Protein AF-A0A830EZZ2-F1 (afdb_monomer_lite)

InterPro domains:
  IPR058366 Domain of unknown function DUF8053 [PF26227] (4-57)

Secondary structure (DSSP, 8-state):
----PPPEEETTEEE-PPPHHHHHHTTS-SSPPPTT----EEEEEEETTEEEEEEPPTTTTTPPPPTTT-HHHHHHHHHHHHHHHHHHHHTS--

Sequence (94 aa):
MTTMQSLQVHNKSGQVTLPKSDLRRDGIIEDDFPSGFEQQCVVDRLGRGQFLVRLVNVNGEGDVPDLLEADAVQRAAMQLLLDDDHHRVELELD

Foldseek 3Di:
DDDDWDFDADPNDTDTDDDPVVCCVVVVDVDDQDPPDDWDWDWDDPDVVDIDIFTFDPPDDRDTDDLVPDPVNVVVVVVVVVVVVVVVVVVVVD

Radius of gyration: 17.99 Å; chains: 1; bounding box: 61×28×33 Å

pLDDT: mean 71.12, std 11.77, range [42.38, 85.75]

Organism: NCBI:txid1193105

Structure (mmCIF, N/CA/C/O backbone):
data_AF-A0A830EZZ2-F1
#
_entry.id   AF-A0A830EZZ2-F1
#
loop_
_atom_site.group_PDB
_atom_site.id
_atom_site.type_symbol
_atom_site.label_atom_id
_atom_site.label_alt_id
_atom_site.label_comp_id
_atom_site.label_asym_id
_atom_site.label_entity_id
_atom_site.label_seq_id
_atom_site.pdbx_PDB_ins_code
_atom_site.Cartn_x
_atom_site.Cartn_y
_atom_site.Cartn_z
_atom_site.occupancy
_atom_site.B_iso_or_equiv
_atom_site.auth_seq_id
_atom_site.auth_comp_id
_atom_site.auth_asym_id
_atom_site.auth_atom_id
_atom_site.pdbx_PDB_model_num
ATOM 1 N N . MET A 1 1 ? -2.283 -19.459 6.646 1.00 43.69 1 MET A N 1
ATOM 2 C CA . MET A 1 1 ? -2.549 -18.697 7.884 1.00 43.69 1 MET A CA 1
ATOM 3 C C . MET A 1 1 ? -1.892 -17.340 7.725 1.00 43.69 1 MET A C 1
ATOM 5 O O . MET A 1 1 ? -0.677 -17.297 7.600 1.00 43.69 1 MET A O 1
ATOM 9 N N . THR A 1 2 ? -2.672 -16.267 7.638 1.00 53.50 2 THR A N 1
ATOM 10 C CA . THR A 1 2 ? -2.135 -14.904 7.528 1.00 53.50 2 THR A CA 1
ATOM 11 C C . THR A 1 2 ? -1.790 -14.422 8.933 1.00 53.50 2 THR A C 1
ATOM 13 O O . THR A 1 2 ? -2.678 -14.270 9.769 1.00 53.50 2 THR A O 1
ATOM 16 N N . THR A 1 3 ? -0.505 -14.257 9.235 1.00 58.69 3 THR A N 1
ATOM 17 C CA . THR A 1 3 ? -0.062 -13.764 10.545 1.00 58.69 3 THR A CA 1
ATOM 18 C C . THR A 1 3 ? -0.304 -12.261 10.615 1.00 58.69 3 THR A C 1
ATOM 20 O O . THR A 1 3 ? 0.177 -11.520 9.759 1.00 58.69 3 THR A O 1
ATOM 23 N N . MET A 1 4 ? -1.041 -11.801 11.628 1.00 63.88 4 MET A N 1
ATOM 24 C CA . MET A 1 4 ? -1.258 -10.373 11.859 1.00 63.88 4 MET A CA 1
ATOM 25 C C . MET A 1 4 ? 0.088 -9.692 12.158 1.00 63.88 4 MET A C 1
ATOM 27 O O . MET A 1 4 ? 0.746 -10.014 13.147 1.00 63.88 4 MET A O 1
ATOM 31 N N . GLN A 1 5 ? 0.510 -8.776 11.283 1.00 73.44 5 GLN A N 1
ATOM 32 C CA . GLN A 1 5 ? 1.704 -7.945 11.472 1.00 73.44 5 GLN A CA 1
ATOM 33 C C . GLN A 1 5 ? 1.343 -6.766 12.389 1.00 73.44 5 GLN A C 1
ATOM 35 O O . GLN A 1 5 ? 0.305 -6.131 12.198 1.00 73.44 5 GLN A O 1
ATOM 40 N N . SER A 1 6 ? 2.178 -6.460 13.384 1.00 77.50 6 SER A N 1
ATOM 41 C CA . SER A 1 6 ? 1.982 -5.292 14.249 1.00 77.50 6 SER A CA 1
ATOM 42 C C . SER A 1 6 ? 2.671 -4.055 13.672 1.00 77.50 6 SER A C 1
ATOM 44 O O . SER A 1 6 ? 3.786 -4.131 13.154 1.00 77.50 6 SER A O 1
ATOM 46 N N . LEU A 1 7 ? 2.010 -2.898 13.776 1.00 80.88 7 LEU A N 1
ATOM 47 C CA . LEU A 1 7 ? 2.618 -1.614 13.436 1.00 80.88 7 LEU A CA 1
ATOM 48 C C . LEU A 1 7 ? 3.736 -1.306 14.441 1.00 80.88 7 LEU A C 1
ATOM 50 O O . LEU A 1 7 ? 3.504 -1.283 15.651 1.00 80.88 7 LEU A O 1
ATOM 54 N N . GLN A 1 8 ? 4.938 -1.056 13.936 1.00 84.50 8 GLN A N 1
ATOM 55 C CA . GLN A 1 8 ? 6.113 -0.706 14.726 1.00 84.50 8 GLN A CA 1
ATOM 56 C C . GLN A 1 8 ? 6.368 0.800 14.668 1.00 84.50 8 GLN A C 1
ATOM 58 O O . GLN A 1 8 ? 6.006 1.469 13.702 1.00 84.50 8 GLN A O 1
ATOM 63 N N . VAL A 1 9 ? 7.004 1.346 15.704 1.00 83.88 9 VAL A N 1
ATOM 64 C CA . VAL A 1 9 ? 7.450 2.744 15.721 1.00 83.88 9 VAL A CA 1
ATOM 65 C C . VAL A 1 9 ? 8.942 2.777 15.420 1.00 83.88 9 VAL A C 1
ATOM 67 O O . VAL A 1 9 ? 9.736 2.220 16.176 1.00 83.88 9 VAL A O 1
ATOM 70 N N . HIS A 1 10 ? 9.330 3.463 14.347 1.00 82.31 10 HIS A N 1
ATOM 71 C CA . HIS A 1 10 ? 10.724 3.651 13.960 1.00 82.31 10 HIS A CA 1
ATOM 72 C C . HIS A 1 10 ? 10.974 5.114 13.584 1.00 82.31 10 HIS A C 1
ATOM 74 O O . HIS A 1 10 ? 10.317 5.650 12.699 1.00 82.31 10 HIS A O 1
ATOM 80 N N . ASN A 1 11 ? 11.908 5.788 14.266 1.00 78.06 11 ASN A N 1
ATOM 81 C CA . ASN A 1 11 ? 12.287 7.184 13.993 1.00 78.06 11 ASN A CA 1
ATOM 82 C C . ASN A 1 11 ? 11.100 8.161 13.842 1.00 78.06 11 ASN A C 1
ATOM 84 O O . ASN A 1 11 ? 11.092 9.002 12.950 1.00 78.06 11 ASN A O 1
ATOM 88 N N . LYS A 1 12 ? 10.107 8.067 14.742 1.00 82.38 12 LYS A N 1
ATOM 89 C CA . LYS A 1 12 ? 8.853 8.859 14.734 1.00 82.38 12 LYS A CA 1
ATOM 90 C C . LYS A 1 12 ? 7.891 8.556 13.572 1.00 82.38 12 LYS A C 1
ATOM 92 O O . LYS A 1 12 ? 6.865 9.222 13.465 1.00 82.38 12 LYS A O 1
ATOM 97 N N . SER A 1 13 ? 8.168 7.526 12.780 1.00 79.56 13 SER A N 1
ATOM 98 C CA . SER A 1 1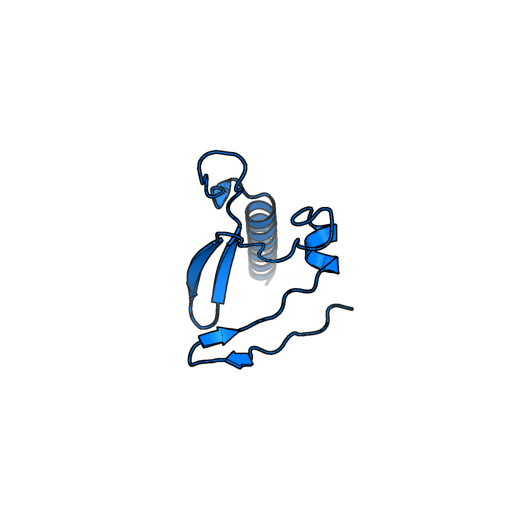3 ? 7.293 7.013 11.726 1.00 79.56 13 SER A CA 1
ATOM 99 C C . SER A 1 13 ? 6.715 5.650 12.110 1.00 79.56 13 SER A C 1
ATOM 101 O O . SER A 1 13 ? 7.346 4.864 12.819 1.00 79.56 13 SER A O 1
ATOM 103 N N . GLY A 1 14 ? 5.497 5.370 11.644 1.00 81.25 14 GLY A N 1
ATOM 104 C CA . GLY A 1 14 ? 4.929 4.025 11.692 1.00 81.25 14 GLY A CA 1
ATOM 105 C C . GLY A 1 14 ? 5.548 3.161 10.596 1.00 81.25 14 GLY A C 1
ATOM 106 O O . GLY A 1 14 ? 5.632 3.597 9.451 1.00 81.25 14 GLY A O 1
ATOM 107 N N . GLN A 1 15 ? 5.977 1.952 10.941 1.00 85.56 15 GLN A N 1
ATOM 108 C CA . GLN A 1 15 ? 6.548 0.978 10.017 1.00 85.56 15 GLN A CA 1
ATOM 109 C C . GLN A 1 15 ? 5.766 -0.332 10.098 1.00 85.56 15 GLN A C 1
ATOM 111 O O . GLN A 1 15 ? 5.462 -0.818 11.186 1.00 85.56 15 GLN A O 1
ATOM 116 N N . VAL A 1 16 ? 5.463 -0.919 8.944 1.00 82.88 16 VAL A N 1
ATOM 117 C CA . VAL A 1 16 ? 4.896 -2.265 8.837 1.00 82.88 16 VAL A CA 1
ATOM 118 C C . VAL A 1 16 ? 5.706 -3.064 7.827 1.00 82.88 16 VAL A C 1
ATOM 120 O O . VAL A 1 16 ? 6.184 -2.517 6.834 1.00 82.88 16 VAL A O 1
ATOM 123 N N . THR A 1 17 ? 5.871 -4.354 8.095 1.00 84.94 17 THR A N 1
ATOM 124 C CA . THR A 1 17 ? 6.594 -5.267 7.213 1.00 84.94 17 THR A CA 1
ATOM 125 C C . THR A 1 17 ? 5.602 -6.058 6.375 1.00 84.94 17 THR A C 1
ATOM 127 O O . THR A 1 17 ? 4.682 -6.680 6.907 1.00 84.94 17 THR A O 1
ATOM 130 N N . LEU A 1 18 ? 5.812 -6.066 5.060 1.00 83.12 18 LEU A N 1
ATOM 131 C CA . LEU A 1 18 ? 5.078 -6.922 4.134 1.00 83.12 18 LEU A CA 1
ATOM 132 C C . LEU A 1 18 ? 5.894 -8.198 3.865 1.00 83.12 18 LEU A C 1
ATOM 134 O O . LEU A 1 18 ? 7.076 -8.098 3.520 1.00 83.12 18 LEU A O 1
ATOM 138 N N . PRO A 1 19 ? 5.319 -9.404 4.031 1.00 85.75 19 PRO A N 1
ATOM 139 C CA . PRO A 1 19 ? 6.027 -10.644 3.735 1.00 85.75 19 PRO A CA 1
ATOM 140 C C . PRO A 1 19 ? 6.402 -10.750 2.252 1.00 85.75 19 PRO A C 1
ATOM 142 O O . PRO A 1 19 ? 5.551 -10.624 1.373 1.00 85.75 19 PRO A O 1
ATOM 145 N N . LYS A 1 20 ? 7.666 -11.088 1.961 1.00 84.75 20 LYS A N 1
ATOM 146 C CA . LYS A 1 20 ? 8.150 -11.285 0.579 1.00 84.75 20 LYS A CA 1
ATOM 147 C C . LYS A 1 20 ? 7.336 -12.320 -0.206 1.00 84.75 20 LYS A C 1
ATOM 149 O O . LYS A 1 20 ? 7.205 -12.207 -1.416 1.00 84.75 20 LYS A O 1
ATOM 154 N N . SER A 1 21 ? 6.812 -13.342 0.470 1.00 85.69 21 SER A N 1
ATOM 155 C CA . SER A 1 21 ? 5.990 -14.384 -0.152 1.00 85.69 21 SER A CA 1
ATOM 156 C C . SER A 1 21 ? 4.683 -13.846 -0.724 1.00 85.69 21 SER A C 1
ATOM 158 O O . SER A 1 21 ? 4.269 -14.298 -1.785 1.00 85.69 21 SER A O 1
ATOM 160 N N . ASP A 1 22 ? 4.051 -12.891 -0.037 1.00 85.31 22 ASP A N 1
ATOM 161 C CA . ASP A 1 22 ? 2.818 -12.269 -0.518 1.00 85.31 22 ASP A CA 1
ATOM 162 C C . ASP A 1 22 ? 3.123 -11.367 -1.716 1.00 85.31 22 ASP A C 1
ATOM 164 O O . ASP A 1 22 ? 2.480 -11.488 -2.750 1.00 85.31 22 ASP A O 1
ATOM 168 N N . LEU A 1 23 ? 4.199 -10.576 -1.635 1.00 81.88 23 LEU A N 1
ATOM 169 C CA . LEU A 1 23 ? 4.645 -9.731 -2.748 1.00 81.88 23 LEU A CA 1
ATOM 170 C C . LEU A 1 23 ? 4.984 -10.542 -4.010 1.00 81.88 23 LEU A C 1
ATOM 172 O O . LEU A 1 23 ? 4.619 -10.133 -5.108 1.00 81.88 23 LEU A O 1
ATOM 176 N N . ARG A 1 24 ? 5.647 -11.700 -3.868 1.00 84.56 24 ARG A N 1
ATOM 177 C CA . ARG A 1 24 ? 5.930 -12.603 -5.000 1.00 84.56 24 ARG A CA 1
ATOM 178 C C . ARG A 1 24 ? 4.666 -13.203 -5.592 1.00 84.56 24 ARG A C 1
ATOM 180 O O . ARG A 1 24 ? 4.515 -13.230 -6.806 1.00 84.56 24 ARG A O 1
ATOM 187 N N . ARG A 1 25 ? 3.766 -13.701 -4.737 1.00 82.88 25 ARG A N 1
ATOM 188 C CA . ARG A 1 25 ? 2.489 -14.276 -5.180 1.00 82.88 25 ARG A CA 1
ATOM 189 C C . ARG A 1 25 ? 1.691 -13.266 -6.001 1.00 82.88 25 ARG A C 1
ATOM 191 O O . ARG A 1 25 ? 1.076 -13.650 -6.989 1.00 82.88 25 ARG A O 1
ATOM 198 N N . ASP A 1 26 ? 1.736 -12.004 -5.597 1.00 76.75 26 ASP A N 1
ATOM 199 C CA . ASP A 1 26 ? 0.971 -10.929 -6.217 1.00 76.75 26 ASP A CA 1
ATOM 200 C C . ASP A 1 26 ? 1.734 -10.276 -7.396 1.00 76.75 26 ASP A C 1
ATOM 202 O O . ASP A 1 26 ? 1.294 -9.262 -7.930 1.00 76.75 26 ASP A O 1
ATOM 206 N N . GLY A 1 27 ? 2.872 -10.851 -7.818 1.00 77.44 27 GLY A N 1
ATOM 207 C CA . GLY A 1 27 ? 3.650 -10.404 -8.981 1.00 77.44 27 GLY A CA 1
ATOM 208 C C . GLY A 1 27 ? 4.364 -9.063 -8.798 1.00 77.44 27 GLY A C 1
ATOM 209 O O . GLY A 1 27 ? 4.854 -8.493 -9.765 1.00 77.44 27 GLY A O 1
ATOM 210 N N . ILE A 1 28 ? 4.427 -8.549 -7.568 1.00 77.06 28 ILE A N 1
ATOM 211 C CA . ILE A 1 28 ? 5.074 -7.270 -7.250 1.00 77.06 28 ILE A CA 1
ATOM 212 C C . ILE A 1 28 ? 6.596 -7.387 -7.335 1.00 77.06 28 ILE A C 1
ATOM 214 O O . ILE A 1 28 ? 7.278 -6.434 -7.706 1.00 77.06 28 ILE A O 1
ATOM 218 N N . ILE A 1 29 ? 7.128 -8.551 -6.963 1.00 79.19 29 ILE A N 1
ATOM 219 C CA . ILE A 1 29 ? 8.545 -8.874 -7.103 1.00 79.19 29 ILE A CA 1
ATOM 220 C C . ILE A 1 29 ? 8.691 -10.239 -7.757 1.00 79.19 29 ILE A C 1
ATOM 222 O O . ILE A 1 29 ? 7.998 -11.185 -7.385 1.00 79.19 29 ILE A O 1
ATOM 226 N N . GLU A 1 30 ? 9.616 -10.346 -8.702 1.00 75.06 30 GLU A N 1
ATOM 227 C CA . GLU A 1 30 ? 9.944 -11.612 -9.364 1.00 75.06 30 GLU A CA 1
ATOM 228 C C . GLU A 1 30 ? 11.047 -12.363 -8.599 1.00 75.06 30 GLU A C 1
ATOM 230 O O . GLU A 1 30 ? 10.948 -13.569 -8.387 1.00 75.06 30 GLU A O 1
ATOM 235 N N . ASP A 1 31 ? 12.030 -11.625 -8.074 1.00 77.94 31 ASP A N 1
ATOM 236 C CA . ASP A 1 31 ? 13.180 -12.136 -7.323 1.00 77.94 31 ASP A CA 1
ATOM 237 C C . ASP A 1 31 ? 13.367 -11.397 -5.985 1.00 77.94 31 ASP A C 1
ATOM 239 O O . ASP A 1 31 ? 12.525 -10.611 -5.539 1.00 77.94 31 ASP A O 1
ATOM 243 N N . ASP A 1 32 ? 14.459 -11.683 -5.274 1.00 77.88 32 ASP A N 1
ATOM 244 C CA . ASP A 1 32 ? 14.857 -10.860 -4.137 1.00 77.88 32 ASP A CA 1
ATOM 245 C C . ASP A 1 32 ? 15.215 -9.433 -4.566 1.00 77.88 32 ASP A C 1
ATOM 247 O O . ASP A 1 32 ? 15.812 -9.199 -5.614 1.00 77.88 32 ASP A O 1
ATOM 251 N N . PHE A 1 33 ? 14.878 -8.471 -3.703 1.00 72.94 33 PHE A N 1
ATOM 252 C CA . PHE A 1 33 ? 15.232 -7.074 -3.914 1.00 72.94 33 PHE A CA 1
ATOM 253 C C . PHE A 1 33 ? 16.757 -6.921 -4.036 1.00 72.94 33 PHE A C 1
ATOM 255 O O . PHE A 1 33 ? 17.467 -7.288 -3.088 1.00 72.94 33 PHE A O 1
ATOM 262 N N . PRO A 1 34 ? 17.280 -6.365 -5.145 1.00 68.88 34 PRO A N 1
ATOM 263 C CA . PRO A 1 34 ? 18.696 -6.049 -5.238 1.00 68.88 34 PRO A CA 1
ATOM 264 C C . PRO A 1 34 ? 19.093 -5.046 -4.146 1.00 68.88 34 PRO A C 1
ATOM 266 O O . PRO A 1 34 ? 18.273 -4.282 -3.629 1.00 68.88 34 PRO A O 1
ATOM 269 N N . SER A 1 35 ? 20.369 -5.045 -3.762 1.00 72.75 35 SER A N 1
ATOM 270 C CA . SER A 1 35 ? 20.881 -4.085 -2.781 1.00 72.75 35 SER A CA 1
ATOM 271 C C . SER A 1 35 ? 20.642 -2.651 -3.259 1.00 72.75 35 SER A C 1
ATOM 273 O O . SER A 1 35 ? 21.062 -2.304 -4.361 1.00 72.75 35 SER A O 1
ATOM 275 N N . GLY A 1 36 ? 20.007 -1.824 -2.425 1.00 68.69 36 GLY A N 1
ATOM 276 C CA . GLY A 1 36 ? 19.655 -0.449 -2.793 1.00 68.69 36 GLY A CA 1
ATOM 277 C C . GLY A 1 36 ? 18.398 -0.330 -3.658 1.00 68.69 36 GLY A C 1
ATOM 278 O O . GLY A 1 36 ? 18.201 0.703 -4.286 1.00 68.69 36 GLY A O 1
ATOM 279 N N . PHE A 1 37 ? 17.557 -1.367 -3.713 1.00 74.69 37 PHE A N 1
ATOM 280 C CA . PHE A 1 37 ? 16.244 -1.275 -4.341 1.00 74.69 37 PHE A CA 1
ATOM 281 C C . PHE A 1 37 ? 15.364 -0.247 -3.621 1.00 74.69 37 PHE A C 1
ATOM 283 O O . PHE A 1 37 ? 15.067 -0.388 -2.432 1.00 74.69 37 PHE A O 1
ATOM 290 N N . GLU A 1 38 ? 14.918 0.757 -4.366 1.00 76.69 38 GLU A N 1
ATOM 291 C CA . GLU A 1 38 ? 13.951 1.751 -3.920 1.00 76.69 38 GLU A CA 1
ATOM 292 C C . GLU A 1 38 ? 12.690 1.635 -4.773 1.00 76.69 38 GLU A C 1
ATOM 294 O O . GLU A 1 38 ? 12.752 1.623 -6.000 1.00 76.69 38 GLU A O 1
ATOM 299 N N . GLN A 1 39 ? 11.536 1.557 -4.112 1.00 76.88 39 GLN A N 1
ATOM 300 C CA . GLN A 1 39 ? 10.233 1.486 -4.761 1.00 76.88 39 GLN A CA 1
ATOM 301 C C . GLN A 1 39 ? 9.432 2.729 -4.412 1.00 76.88 39 GLN A C 1
ATOM 303 O O . GLN A 1 39 ? 9.140 2.991 -3.244 1.00 76.88 39 GLN A O 1
ATOM 308 N N . GLN A 1 40 ? 9.042 3.480 -5.437 1.00 80.50 40 GLN A N 1
ATOM 309 C CA . GLN A 1 40 ? 8.146 4.612 -5.258 1.00 80.50 40 GLN A CA 1
ATOM 310 C C . GLN A 1 40 ? 6.726 4.115 -4.992 1.00 80.50 40 GLN A C 1
ATOM 312 O O . GLN A 1 40 ? 6.256 3.143 -5.594 1.00 80.50 40 GLN A O 1
ATOM 317 N N . CYS A 1 41 ? 6.041 4.785 -4.074 1.00 81.12 41 CYS A N 1
ATOM 318 C CA . CYS A 1 41 ? 4.658 4.484 -3.751 1.00 81.12 41 CYS A CA 1
ATOM 319 C C . CYS A 1 41 ? 3.859 5.759 -3.509 1.00 81.12 41 CYS A C 1
ATOM 321 O O . CYS A 1 41 ? 4.392 6.781 -3.074 1.00 81.12 41 CYS A O 1
ATOM 323 N N . VAL A 1 42 ? 2.562 5.667 -3.780 1.00 84.25 42 VAL A N 1
ATOM 324 C CA . VAL A 1 42 ? 1.571 6.673 -3.413 1.00 84.25 42 VAL A CA 1
ATOM 325 C C . VAL A 1 42 ? 0.809 6.158 -2.204 1.00 84.25 42 VAL A C 1
ATOM 327 O O . VAL A 1 42 ? 0.385 5.001 -2.175 1.00 84.25 42 VAL A O 1
ATOM 330 N N . VAL A 1 43 ? 0.659 7.016 -1.197 1.00 84.00 43 VAL A N 1
ATOM 331 C CA . VAL A 1 43 ? -0.032 6.684 0.047 1.00 84.00 43 VAL A CA 1
ATOM 332 C C . VAL A 1 43 ? -1.197 7.637 0.242 1.00 84.00 43 VAL A C 1
ATOM 334 O O . VAL A 1 43 ? -0.996 8.835 0.434 1.00 84.00 43 VAL A O 1
ATOM 337 N N . ASP A 1 44 ? -2.404 7.084 0.266 1.00 83.19 44 ASP A N 1
ATOM 338 C CA . ASP A 1 44 ? -3.632 7.828 0.519 1.00 83.19 44 ASP A CA 1
ATOM 339 C C . ASP A 1 44 ? -4.210 7.442 1.875 1.00 83.19 44 ASP A C 1
ATOM 341 O O . ASP A 1 44 ? -4.299 6.267 2.243 1.00 83.19 44 ASP A O 1
ATOM 345 N N . ARG A 1 45 ? -4.639 8.445 2.641 1.00 85.12 45 ARG A N 1
ATOM 346 C CA . ARG A 1 45 ? -5.349 8.217 3.898 1.00 85.12 45 ARG A CA 1
ATOM 347 C C . ARG A 1 45 ? -6.843 8.102 3.620 1.00 85.12 45 ARG A C 1
ATOM 349 O O . ARG A 1 45 ? -7.474 9.089 3.262 1.00 85.12 45 ARG A O 1
ATOM 356 N N . LEU A 1 46 ? -7.409 6.927 3.883 1.00 81.00 46 LEU A N 1
ATOM 357 C CA . LEU A 1 46 ? -8.841 6.664 3.696 1.00 81.00 46 LEU A CA 1
ATOM 358 C C . LEU A 1 46 ? -9.675 6.999 4.940 1.00 81.00 46 LEU A C 1
ATOM 360 O O . LEU A 1 46 ? -10.874 7.234 4.852 1.00 81.00 46 LEU A O 1
ATOM 364 N N . GLY A 1 47 ? -9.044 7.038 6.116 1.00 76.56 47 GLY A N 1
ATOM 365 C CA . GLY A 1 47 ? -9.750 7.272 7.369 1.00 76.56 47 GLY A CA 1
ATOM 366 C C . GLY A 1 47 ? -8.858 7.150 8.597 1.00 76.56 47 GLY A C 1
ATOM 367 O O . GLY A 1 47 ? -7.635 7.331 8.557 1.00 76.56 47 GLY A O 1
ATOM 368 N N . ARG A 1 48 ? -9.466 6.867 9.750 1.00 83.00 48 ARG A N 1
ATOM 369 C CA . ARG A 1 48 ? -8.715 6.640 10.989 1.00 83.00 48 ARG A CA 1
ATOM 370 C C . ARG A 1 48 ? -8.075 5.251 10.954 1.00 83.00 48 ARG A C 1
ATOM 372 O O . ARG A 1 48 ? -8.778 4.254 10.984 1.00 83.00 48 ARG A O 1
ATOM 379 N N . GLY A 1 49 ? -6.741 5.203 10.929 1.00 77.44 49 GLY A N 1
ATOM 380 C CA . GLY A 1 49 ? -5.981 3.945 10.948 1.00 77.44 49 GLY A CA 1
ATOM 381 C C . GLY A 1 49 ? -6.020 3.155 9.637 1.00 77.44 49 GLY A C 1
ATOM 382 O O . GLY A 1 49 ? -5.586 2.010 9.620 1.00 77.44 49 GLY A O 1
ATOM 383 N N . GLN A 1 50 ? -6.52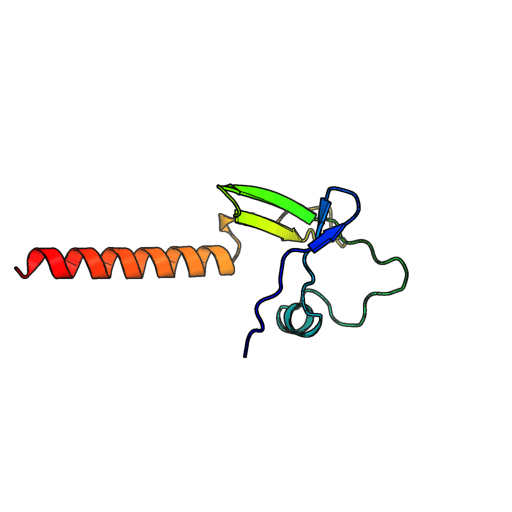6 3.754 8.557 1.00 78.69 50 GLN A N 1
ATOM 384 C CA . GLN A 1 50 ? -6.664 3.119 7.251 1.00 78.69 50 GLN A CA 1
ATOM 385 C C . GLN A 1 50 ? -5.887 3.915 6.210 1.00 78.69 50 GLN A C 1
ATOM 387 O O . GLN A 1 50 ? -6.106 5.121 6.039 1.00 78.69 50 GLN A O 1
ATOM 392 N N . PHE A 1 51 ? -4.988 3.219 5.527 1.00 80.88 51 PHE A N 1
ATOM 393 C CA . PHE A 1 51 ? -4.137 3.766 4.485 1.00 80.88 51 PHE A CA 1
ATOM 394 C C . PHE A 1 51 ? -4.171 2.833 3.286 1.00 80.88 51 PHE A C 1
ATOM 396 O O . PHE A 1 51 ? -4.105 1.614 3.443 1.00 80.88 51 PHE A O 1
ATOM 403 N N . LEU A 1 52 ? -4.261 3.423 2.106 1.00 81.75 52 LEU A N 1
ATOM 404 C CA . LEU A 1 52 ? -4.066 2.741 0.846 1.00 81.75 52 LEU A CA 1
ATOM 405 C C . LEU A 1 52 ? -2.641 3.018 0.376 1.00 81.75 52 LEU A C 1
ATOM 407 O O . LEU A 1 52 ? -2.231 4.174 0.310 1.00 81.75 52 LEU A O 1
ATOM 411 N N . VAL A 1 53 ? -1.908 1.962 0.037 1.00 81.81 53 VAL A N 1
ATOM 412 C CA . VAL A 1 53 ? -0.565 2.061 -0.538 1.00 81.81 53 VAL A CA 1
ATOM 413 C C . VAL A 1 53 ? -0.617 1.501 -1.950 1.00 81.81 53 VAL A C 1
ATOM 415 O O . VAL A 1 53 ? -1.000 0.350 -2.145 1.00 81.81 53 VAL A O 1
ATOM 418 N N . ARG A 1 54 ? -0.236 2.320 -2.928 1.00 81.62 54 ARG A N 1
ATOM 419 C CA . ARG A 1 54 ? -0.168 1.952 -4.344 1.00 81.62 54 ARG A CA 1
ATOM 420 C C . ARG A 1 54 ? 1.281 1.991 -4.794 1.00 81.62 54 ARG A C 1
ATOM 422 O O . ARG A 1 54 ? 1.973 2.982 -4.567 1.00 81.62 54 ARG A O 1
ATOM 429 N N . LEU A 1 55 ? 1.747 0.904 -5.397 1.00 78.88 55 LEU A N 1
ATOM 430 C CA . LEU A 1 55 ? 3.105 0.803 -5.923 1.00 78.88 55 LEU A CA 1
ATOM 431 C C . LEU A 1 55 ? 3.126 1.360 -7.345 1.00 78.88 55 LEU A C 1
ATOM 433 O O . LEU A 1 55 ? 2.249 1.040 -8.143 1.00 78.88 55 LEU A O 1
ATOM 437 N N . VAL A 1 56 ? 4.107 2.209 -7.640 1.00 77.00 56 VAL A N 1
ATOM 438 C CA . VAL A 1 56 ? 4.251 2.843 -8.955 1.00 77.00 56 VAL A CA 1
ATOM 439 C C . VAL A 1 56 ? 5.199 2.007 -9.803 1.00 77.00 56 VAL A C 1
ATOM 441 O O . VAL A 1 56 ? 6.304 1.691 -9.361 1.00 77.00 56 VAL A O 1
ATOM 444 N N . ASN A 1 57 ? 4.797 1.628 -11.015 1.00 66.94 57 ASN A N 1
ATOM 445 C CA . ASN A 1 57 ? 5.680 0.847 -11.872 1.00 66.94 57 ASN A CA 1
ATOM 446 C C . ASN A 1 57 ? 6.825 1.737 -12.378 1.00 66.94 57 ASN A C 1
ATOM 448 O O . ASN A 1 57 ? 6.608 2.733 -13.065 1.00 66.94 57 ASN A O 1
ATOM 452 N N . VAL A 1 58 ? 8.058 1.382 -12.022 1.00 56.50 58 VAL A N 1
ATOM 453 C CA . VAL A 1 58 ? 9.257 2.174 -12.341 1.00 56.50 58 VAL A CA 1
ATOM 454 C C . VAL A 1 58 ? 9.687 2.038 -13.809 1.00 56.50 58 VAL A C 1
ATOM 456 O O . VAL A 1 58 ? 10.530 2.805 -14.265 1.00 56.50 58 VAL A O 1
ATOM 459 N N . ASN A 1 59 ? 9.089 1.111 -14.570 1.00 54.53 59 ASN A N 1
ATOM 460 C CA . ASN A 1 59 ? 9.466 0.820 -15.959 1.00 54.53 59 ASN A CA 1
ATOM 461 C C . ASN A 1 59 ? 8.745 1.670 -17.026 1.00 54.53 59 ASN A C 1
ATOM 463 O O . ASN A 1 59 ? 8.944 1.439 -18.217 1.00 54.53 59 ASN A O 1
ATOM 467 N N . GLY A 1 60 ? 7.939 2.661 -16.639 1.00 52.16 60 GLY A N 1
ATOM 468 C CA . GLY A 1 60 ? 7.291 3.562 -17.592 1.00 52.16 60 GLY A CA 1
ATOM 469 C C . GLY A 1 60 ? 6.537 4.690 -16.897 1.00 52.16 60 GLY A C 1
ATOM 470 O O . GLY A 1 60 ? 5.471 4.472 -16.340 1.00 52.16 60 GLY A O 1
ATOM 471 N N . GLU A 1 61 ? 7.125 5.885 -16.921 1.00 56.91 61 GLU A N 1
ATOM 472 C CA . GLU A 1 61 ? 6.474 7.193 -16.709 1.00 56.91 61 GLU A CA 1
ATOM 473 C C . GLU A 1 61 ? 5.737 7.456 -15.385 1.00 56.91 61 GLU A C 1
ATOM 475 O O . GLU A 1 61 ? 4.979 8.416 -15.292 1.00 56.91 61 GLU A O 1
ATOM 480 N N . GLY A 1 62 ? 6.013 6.699 -14.320 1.00 58.09 62 GLY A N 1
ATOM 481 C CA . GLY A 1 62 ? 5.485 7.037 -12.993 1.00 58.09 62 GLY A CA 1
ATOM 482 C C . GLY A 1 62 ? 3.958 6.975 -12.920 1.00 58.09 62 GLY A C 1
ATOM 483 O O . GLY A 1 62 ? 3.358 7.662 -12.091 1.00 58.09 62 GLY A O 1
ATOM 484 N N . ASP A 1 63 ? 3.347 6.175 -13.794 1.00 66.12 63 ASP A N 1
ATOM 485 C CA . ASP A 1 63 ? 1.903 6.053 -13.859 1.00 66.12 63 ASP A CA 1
ATOM 486 C C . ASP A 1 63 ? 1.389 5.360 -12.594 1.00 66.12 63 ASP A C 1
ATOM 488 O O . ASP A 1 63 ? 1.841 4.275 -12.201 1.00 66.12 63 ASP A O 1
ATOM 492 N N . VAL A 1 64 ? 0.489 6.048 -11.899 1.00 70.94 64 VAL A N 1
ATOM 493 C CA . VAL A 1 64 ? -0.119 5.562 -10.666 1.00 70.94 64 VAL A CA 1
ATOM 494 C C . VAL A 1 64 ? -1.409 4.877 -11.085 1.00 70.94 64 VAL A C 1
ATOM 496 O O . VAL A 1 64 ? -2.291 5.576 -11.580 1.00 70.94 64 VAL A O 1
ATOM 499 N N . PRO A 1 65 ? -1.571 3.561 -10.850 1.00 68.56 65 PRO A N 1
ATOM 500 C CA . PRO A 1 65 ? -2.777 2.859 -11.264 1.00 68.56 65 PRO A CA 1
ATOM 501 C C . PRO A 1 65 ? -4.033 3.580 -10.760 1.00 68.56 65 PRO A C 1
ATOM 503 O O . PRO A 1 65 ? -4.130 3.894 -9.557 1.00 68.56 65 PRO A O 1
ATOM 506 N N . ASP A 1 66 ? -4.974 3.853 -11.671 1.00 70.38 66 ASP A N 1
ATOM 507 C CA . ASP A 1 66 ? -6.272 4.397 -11.288 1.00 70.38 66 ASP A CA 1
ATOM 508 C C . ASP A 1 66 ? -6.951 3.391 -10.355 1.00 70.38 66 ASP A C 1
ATOM 510 O O . ASP A 1 66 ? -6.995 2.181 -10.593 1.00 70.38 66 ASP A O 1
ATOM 514 N N . LEU A 1 67 ? -7.464 3.913 -9.245 1.00 70.31 67 LEU A N 1
ATOM 515 C CA . LEU A 1 67 ? -8.145 3.131 -8.234 1.00 70.31 67 LEU A CA 1
ATOM 516 C C . LEU A 1 67 ? -9.349 2.387 -8.819 1.00 70.31 67 LEU A C 1
ATOM 518 O O . LEU A 1 67 ? -9.629 1.264 -8.412 1.00 70.31 67 LEU A O 1
ATOM 522 N N . LEU A 1 68 ? -10.053 3.012 -9.765 1.00 66.25 68 LEU A N 1
ATOM 523 C CA . LEU A 1 68 ? -11.247 2.448 -10.393 1.00 66.25 68 LEU A CA 1
ATOM 524 C C . LEU A 1 68 ? -10.925 1.326 -11.386 1.00 66.25 68 LEU A C 1
ATOM 526 O O . LEU A 1 68 ? -11.784 0.486 -11.659 1.00 66.25 68 LEU A O 1
ATOM 530 N N . GLU A 1 69 ? -9.696 1.291 -11.894 1.00 64.50 69 GLU A N 1
ATOM 531 C CA . GLU A 1 69 ? -9.220 0.291 -12.853 1.00 64.50 69 GLU A CA 1
ATOM 532 C C . GLU A 1 69 ? -8.484 -0.868 -12.168 1.00 64.50 69 GLU A C 1
ATOM 534 O O . GLU A 1 69 ? -8.197 -1.887 -12.791 1.00 64.50 69 GLU A O 1
ATOM 539 N N . ALA A 1 70 ? -8.209 -0.756 -10.866 1.00 67.50 70 ALA A N 1
ATOM 540 C CA . ALA A 1 70 ? -7.587 -1.824 -10.104 1.00 67.50 70 ALA A CA 1
ATOM 541 C C . ALA A 1 70 ? -8.591 -2.956 -9.813 1.00 67.50 70 ALA A C 1
ATOM 543 O O . ALA A 1 70 ? -9.503 -2.805 -8.996 1.00 67.50 70 ALA A O 1
ATOM 544 N N . ASP A 1 71 ? -8.355 -4.141 -10.3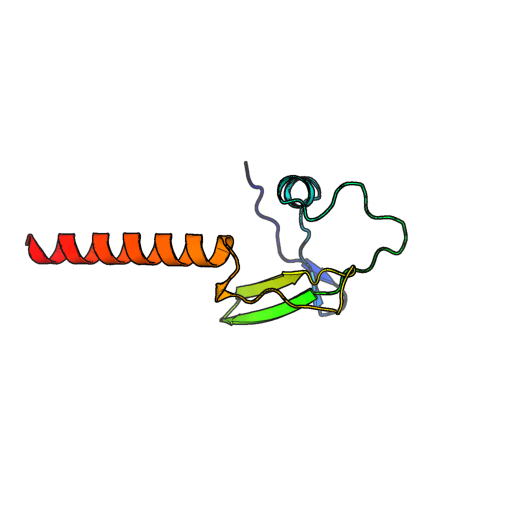83 1.00 66.44 71 ASP A N 1
ATOM 545 C CA . ASP A 1 71 ? -9.167 -5.355 -10.179 1.00 66.44 71 ASP A CA 1
ATOM 546 C C . ASP A 1 71 ? -9.477 -5.663 -8.705 1.00 66.44 71 ASP A C 1
ATOM 548 O O . ASP A 1 71 ? -10.536 -6.198 -8.374 1.00 66.44 71 ASP A O 1
ATOM 552 N N . ALA A 1 72 ? -8.538 -5.382 -7.797 1.00 65.88 72 ALA A N 1
ATOM 553 C CA . ALA A 1 72 ? -8.721 -5.611 -6.364 1.00 65.88 72 ALA A CA 1
ATOM 554 C C . ALA A 1 72 ? -9.761 -4.659 -5.751 1.00 65.88 72 ALA A C 1
ATOM 556 O O . ALA A 1 72 ? -10.547 -5.071 -4.899 1.00 65.88 72 ALA A O 1
ATOM 557 N N . VAL A 1 73 ? -9.794 -3.405 -6.208 1.00 68.44 73 VAL A N 1
ATOM 558 C CA . VAL A 1 73 ? -10.768 -2.396 -5.775 1.00 68.44 73 VAL A CA 1
ATOM 559 C C . VAL A 1 73 ? -12.136 -2.724 -6.353 1.00 68.44 73 VAL A C 1
ATOM 561 O O . VAL A 1 73 ? -13.119 -2.703 -5.620 1.00 68.44 73 VAL A O 1
ATOM 564 N N . GLN A 1 74 ? -12.199 -3.114 -7.627 1.00 66.31 74 GLN A N 1
ATOM 565 C CA . GLN A 1 74 ? -13.443 -3.554 -8.258 1.00 66.31 74 GLN A CA 1
ATOM 566 C C . GLN A 1 74 ? -14.023 -4.787 -7.560 1.00 66.31 74 GLN A C 1
ATOM 568 O O . GLN A 1 74 ? -15.216 -4.825 -7.269 1.00 66.31 74 GLN A O 1
ATOM 573 N N . ARG A 1 75 ? -13.182 -5.772 -7.213 1.00 69.94 75 ARG A N 1
ATOM 574 C CA . ARG A 1 75 ? -13.609 -6.949 -6.442 1.00 69.94 75 ARG A CA 1
ATOM 575 C C . ARG A 1 75 ? -14.092 -6.584 -5.044 1.00 69.94 75 ARG A C 1
ATOM 577 O O . ARG A 1 75 ? -15.146 -7.061 -4.644 1.00 69.94 75 ARG A O 1
ATOM 584 N N . ALA A 1 76 ? -13.375 -5.721 -4.326 1.00 68.19 76 ALA A N 1
ATOM 585 C CA . ALA A 1 76 ? -13.801 -5.262 -3.005 1.00 68.19 76 ALA A CA 1
ATOM 586 C C . ALA A 1 76 ? -15.125 -4.477 -3.061 1.00 68.19 76 ALA A C 1
ATOM 588 O O . ALA A 1 76 ? -16.005 -4.704 -2.237 1.00 68.19 76 ALA A O 1
ATOM 589 N N . ALA A 1 77 ? -15.294 -3.599 -4.053 1.00 65.25 77 ALA A N 1
ATOM 590 C CA . ALA A 1 77 ? -16.533 -2.858 -4.277 1.00 65.25 77 ALA A CA 1
ATOM 591 C C . ALA A 1 77 ? -17.700 -3.786 -4.653 1.00 65.25 77 ALA A C 1
ATOM 593 O O . ALA A 1 77 ? -18.796 -3.623 -4.127 1.00 65.25 77 ALA A O 1
ATOM 594 N N . MET A 1 78 ? -17.462 -4.791 -5.502 1.00 64.88 78 MET A N 1
ATOM 5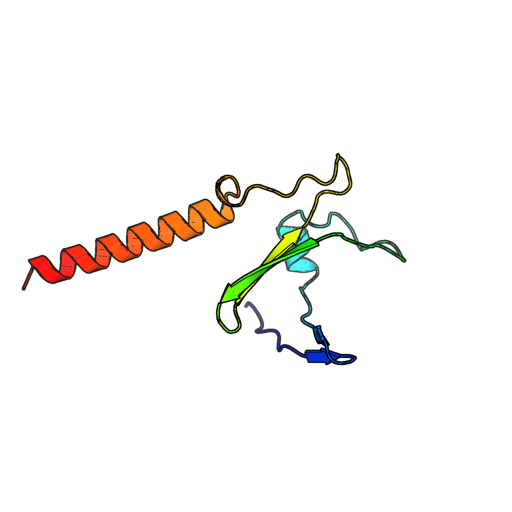95 C CA . MET A 1 78 ? -18.454 -5.818 -5.836 1.00 64.88 78 MET A CA 1
ATOM 596 C C . MET A 1 78 ? -18.866 -6.617 -4.595 1.00 64.88 78 MET A C 1
ATOM 598 O O . MET A 1 78 ? -20.050 -6.856 -4.390 1.00 64.88 78 MET A O 1
ATOM 602 N N . GLN A 1 79 ? -17.904 -7.000 -3.750 1.00 64.25 79 GLN A N 1
ATOM 603 C CA . GLN A 1 79 ? -18.176 -7.715 -2.502 1.00 64.25 79 GLN A CA 1
ATOM 604 C C . GLN A 1 79 ? -19.066 -6.876 -1.572 1.00 64.25 79 GLN A C 1
ATOM 606 O O . GLN A 1 79 ? -20.049 -7.384 -1.049 1.00 64.25 79 GLN A O 1
ATOM 611 N N . LEU A 1 80 ? -18.769 -5.578 -1.440 1.00 65.69 80 LEU A N 1
ATOM 612 C CA . LEU A 1 80 ? -19.569 -4.642 -0.646 1.00 65.69 80 LEU A CA 1
ATOM 613 C C . LEU A 1 80 ? -20.987 -4.449 -1.203 1.00 65.69 80 LEU A C 1
ATOM 615 O O . LEU A 1 80 ? -21.928 -4.373 -0.423 1.00 65.69 80 LEU A O 1
ATOM 619 N N . LEU A 1 81 ? -21.151 -4.384 -2.528 1.00 65.06 81 LEU A N 1
ATOM 620 C CA . LEU A 1 81 ? -22.471 -4.293 -3.167 1.00 65.06 81 LEU A CA 1
ATOM 621 C C . LEU A 1 81 ? -23.309 -5.555 -2.931 1.00 65.06 81 LEU A C 1
ATOM 623 O O . LEU A 1 81 ? -24.495 -5.455 -2.638 1.00 65.06 81 LEU A O 1
ATOM 627 N N . LEU A 1 82 ? -22.690 -6.735 -3.028 1.00 68.56 82 LEU A N 1
ATOM 628 C CA . LEU A 1 82 ? -23.359 -8.012 -2.763 1.00 68.56 82 LEU A CA 1
ATOM 629 C C . LEU A 1 82 ? -23.778 -8.147 -1.292 1.00 68.56 82 LEU A C 1
ATOM 631 O O . LEU A 1 82 ? -24.857 -8.669 -1.012 1.00 68.56 82 LEU A O 1
ATOM 635 N N . ASP A 1 83 ? -22.951 -7.661 -0.364 1.00 64.19 83 ASP A N 1
ATOM 636 C CA . ASP A 1 83 ? -23.269 -7.656 1.066 1.00 64.19 83 ASP A CA 1
ATOM 637 C C . ASP A 1 83 ? -24.406 -6.660 1.398 1.00 64.19 83 ASP A C 1
ATOM 639 O O . ASP A 1 83 ? -25.274 -6.972 2.218 1.00 64.19 83 ASP A O 1
ATOM 643 N N . ASP A 1 84 ? -24.453 -5.494 0.737 1.00 57.75 84 ASP A N 1
ATOM 644 C CA . ASP A 1 84 ? -25.521 -4.489 0.908 1.00 57.75 84 ASP A CA 1
ATOM 645 C C . ASP A 1 84 ? -26.876 -4.983 0.361 1.00 57.75 84 ASP A C 1
ATOM 647 O O . ASP A 1 84 ? -27.911 -4.821 1.016 1.00 57.75 84 ASP A O 1
ATOM 651 N N . ASP A 1 85 ? -26.878 -5.674 -0.786 1.00 57.41 85 ASP A N 1
ATOM 652 C CA . ASP A 1 85 ? -28.084 -6.316 -1.331 1.00 57.41 85 ASP A CA 1
ATOM 653 C C . ASP A 1 85 ? -28.596 -7.443 -0.418 1.00 57.41 85 ASP A C 1
ATOM 655 O O . ASP A 1 85 ? -29.806 -7.579 -0.225 1.00 57.41 85 ASP A O 1
ATOM 659 N N . HIS A 1 86 ? -27.709 -8.215 0.222 1.00 51.31 86 HIS A N 1
ATOM 660 C CA . HIS A 1 86 ? -28.119 -9.245 1.183 1.00 51.31 86 HIS A CA 1
ATOM 661 C C . HIS A 1 86 ? -28.832 -8.646 2.409 1.00 51.31 86 HIS A C 1
ATOM 663 O O . HIS A 1 86 ? -29.792 -9.229 2.912 1.00 51.31 86 HIS A O 1
ATOM 669 N N . HIS A 1 87 ? -28.404 -7.475 2.891 1.00 49.00 87 HIS A N 1
ATOM 670 C CA . HIS A 1 87 ? -29.054 -6.793 4.018 1.00 49.00 87 HIS A CA 1
ATOM 671 C C . HIS A 1 87 ? -30.391 -6.128 3.655 1.00 49.00 87 HIS A C 1
ATOM 673 O O . HIS A 1 87 ? -31.237 -5.950 4.532 1.00 49.00 87 HIS A O 1
ATOM 679 N N . ARG A 1 88 ? -30.636 -5.787 2.382 1.00 45.59 88 ARG A N 1
ATOM 680 C CA . ARG A 1 88 ? -31.942 -5.249 1.950 1.00 45.59 88 ARG A CA 1
ATOM 681 C C . ARG A 1 88 ? -33.029 -6.315 1.842 1.00 45.59 88 ARG A C 1
ATOM 683 O O . ARG A 1 88 ? -34.182 -5.999 2.115 1.00 45.59 88 ARG A O 1
ATOM 690 N N . VAL A 1 89 ? -32.687 -7.555 1.490 1.00 52.25 89 VAL A N 1
ATOM 691 C CA . VAL A 1 89 ? -33.675 -8.640 1.326 1.00 52.25 89 VAL A CA 1
ATOM 692 C C . VAL A 1 89 ? -34.193 -9.166 2.674 1.00 52.25 89 VAL A C 1
ATOM 694 O O . VAL A 1 89 ? -35.351 -9.564 2.768 1.00 52.25 89 VAL A O 1
ATOM 697 N N . GLU A 1 90 ? -33.388 -9.121 3.740 1.00 48.75 90 GLU A N 1
ATOM 698 C CA . GLU A 1 90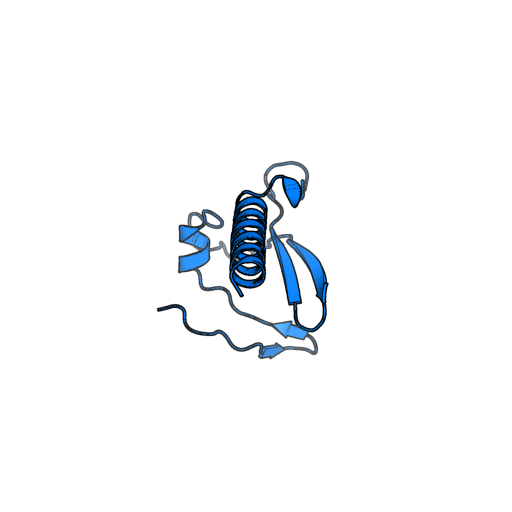 ? -33.817 -9.559 5.082 1.00 48.75 90 GLU A CA 1
ATOM 699 C C . GLU A 1 90 ? -34.812 -8.595 5.757 1.00 48.75 90 GLU A C 1
ATOM 701 O O . GLU A 1 90 ? -35.591 -9.0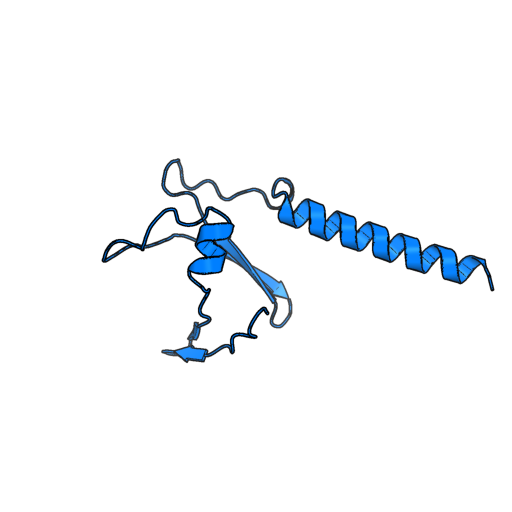29 6.596 1.00 48.75 90 GLU A O 1
ATOM 706 N N . LEU A 1 91 ? -34.853 -7.315 5.365 1.00 48.53 91 LEU A N 1
ATOM 707 C CA . LEU A 1 91 ? -35.759 -6.310 5.949 1.00 48.53 91 LEU A CA 1
ATOM 708 C C . LEU A 1 91 ? -37.138 -6.221 5.266 1.00 48.53 91 LEU A C 1
ATOM 710 O O . LEU A 1 91 ? -38.010 -5.517 5.768 1.00 48.53 91 LEU A O 1
ATOM 714 N N . GLU A 1 92 ? -37.344 -6.899 4.133 1.00 46.38 92 GLU A N 1
ATOM 715 C CA . GLU A 1 92 ? -38.646 -6.971 3.438 1.00 46.38 92 GLU A CA 1
ATOM 716 C C . GLU A 1 92 ? -39.417 -8.277 3.721 1.00 46.38 92 GLU A C 1
ATOM 718 O O . GLU A 1 92 ? -40.522 -8.461 3.208 1.00 46.38 92 GLU A O 1
ATOM 723 N N . LEU A 1 93 ? -38.853 -9.184 4.528 1.00 52.56 93 LEU A N 1
ATOM 724 C CA . LEU A 1 93 ? -39.452 -10.481 4.876 1.00 52.56 93 LEU A CA 1
ATOM 725 C C . LEU A 1 93 ? -39.963 -10.579 6.329 1.00 52.56 93 LEU A C 1
ATOM 727 O O . LEU A 1 93 ? -40.452 -11.648 6.701 1.00 52.56 93 LEU A O 1
ATOM 731 N N . ASP A 1 94 ? -39.907 -9.487 7.101 1.00 42.38 94 ASP A N 1
ATOM 732 C CA . ASP A 1 94 ? -40.547 -9.338 8.424 1.00 42.38 94 ASP A CA 1
ATOM 733 C C . ASP A 1 94 ? -41.836 -8.493 8.362 1.00 42.38 94 ASP A C 1
ATOM 735 O O . ASP A 1 94 ? -41.816 -7.391 7.762 1.00 42.38 94 ASP A O 1
#